Protein AF-X0UYY8-F1 (afdb_monomer_lite)

Structure (mmCIF, N/CA/C/O backbone):
data_AF-X0UYY8-F1
#
_entry.id   AF-X0UYY8-F1
#
loop_
_atom_site.group_PDB
_atom_site.id
_atom_site.type_symbol
_atom_site.label_atom_id
_atom_site.label_alt_id
_atom_site.label_comp_id
_atom_site.label_asym_id
_atom_site.label_entity_id
_atom_site.label_seq_id
_atom_site.pdbx_PDB_ins_code
_atom_site.Cartn_x
_atom_site.Cartn_y
_atom_site.Cartn_z
_atom_site.occupancy
_atom_site.B_iso_or_equiv
_atom_site.auth_seq_id
_atom_site.auth_comp_id
_atom_site.auth_asym_id
_atom_site.auth_atom_id
_atom_site.pdbx_PDB_model_num
ATOM 1 N N . MET A 1 1 ? -47.493 -19.618 32.510 1.00 42.22 1 MET A N 1
ATOM 2 C CA . MET A 1 1 ? -47.619 -18.717 31.344 1.00 42.22 1 MET A CA 1
ATOM 3 C C . MET A 1 1 ? -46.203 -18.379 30.914 1.00 42.22 1 MET A C 1
ATOM 5 O O . MET A 1 1 ? -45.482 -17.800 31.711 1.00 42.22 1 MET A O 1
ATOM 9 N N . SER A 1 2 ? -45.752 -18.868 29.759 1.00 56.03 2 SER A N 1
ATOM 10 C CA . SER A 1 2 ? -44.384 -18.627 29.278 1.00 56.03 2 SER A CA 1
ATOM 11 C C . SER A 1 2 ? -44.437 -17.535 28.218 1.00 56.03 2 SER A C 1
ATOM 13 O O . SER A 1 2 ? -45.177 -17.658 27.242 1.00 56.03 2 SER A O 1
ATOM 15 N N . TRP A 1 3 ? -43.714 -16.443 28.449 1.00 45.22 3 TRP A N 1
ATOM 16 C CA . TRP A 1 3 ? -43.600 -15.343 27.501 1.00 45.22 3 TRP A CA 1
ATOM 17 C C . TRP A 1 3 ? -42.562 -15.702 26.429 1.00 45.22 3 TRP A C 1
ATOM 19 O O . TRP A 1 3 ? -41.436 -16.068 26.757 1.00 45.22 3 TRP A O 1
ATOM 29 N N . LYS A 1 4 ? -42.953 -15.614 25.152 1.00 62.59 4 LYS A N 1
ATOM 30 C CA . LYS A 1 4 ? -42.094 -15.823 23.973 1.00 62.59 4 LYS A CA 1
ATOM 31 C C . LYS A 1 4 ? -41.938 -14.522 23.176 1.00 62.59 4 LYS A C 1
ATOM 33 O O . LYS A 1 4 ? -42.319 -14.467 22.012 1.00 62.59 4 LYS A O 1
ATOM 38 N N . GLY A 1 5 ? -41.450 -13.451 23.792 1.00 61.03 5 GLY A N 1
ATOM 39 C CA . GLY A 1 5 ? -41.101 -12.251 23.032 1.00 61.03 5 GLY A CA 1
ATOM 40 C C . GLY A 1 5 ? -39.649 -12.304 22.571 1.00 61.03 5 GLY A C 1
ATOM 41 O O . GLY A 1 5 ? -38.746 -12.581 23.357 1.00 61.03 5 GLY A O 1
ATOM 42 N N . GLN A 1 6 ? -39.426 -12.050 21.285 1.00 68.81 6 GLN A N 1
ATOM 43 C CA . GLN A 1 6 ? -38.096 -11.782 20.746 1.00 68.81 6 GLN A CA 1
ATOM 44 C C . GLN A 1 6 ? -37.799 -10.289 20.950 1.00 68.81 6 GLN A C 1
ATOM 46 O O . GLN A 1 6 ? -38.683 -9.451 20.765 1.00 68.81 6 GLN A O 1
ATOM 51 N N . MET A 1 7 ? -36.586 -9.948 21.392 1.00 58.44 7 MET A N 1
ATOM 52 C CA . MET A 1 7 ? -36.195 -8.561 21.668 1.00 58.44 7 MET A CA 1
ATOM 53 C C . MET A 1 7 ? -36.307 -7.705 20.395 1.00 58.44 7 MET A C 1
ATOM 55 O O . MET A 1 7 ? -35.669 -8.006 19.392 1.00 58.44 7 MET A O 1
ATOM 59 N N . LEU A 1 8 ? -37.117 -6.640 20.441 1.00 65.12 8 LEU A N 1
ATOM 60 C CA . LEU A 1 8 ? -37.419 -5.778 19.285 1.00 65.12 8 LEU A CA 1
ATOM 61 C C . LEU A 1 8 ? -36.388 -4.648 19.077 1.00 65.12 8 LEU A C 1
ATOM 63 O O . LEU A 1 8 ? -36.390 -4.008 18.030 1.00 65.12 8 LEU A O 1
ATOM 67 N N . ARG A 1 9 ? -35.514 -4.362 20.055 1.00 56.19 9 ARG A N 1
ATOM 68 C CA . ARG A 1 9 ? -34.567 -3.236 19.971 1.00 56.19 9 ARG A CA 1
ATOM 69 C C . ARG A 1 9 ? -33.279 -3.493 20.759 1.00 56.19 9 ARG A C 1
ATOM 71 O O . ARG A 1 9 ? -33.345 -3.835 21.936 1.00 56.19 9 ARG A O 1
ATOM 78 N N . ALA A 1 10 ? -32.133 -3.278 20.110 1.00 62.09 10 ALA A N 1
ATOM 79 C CA . ALA A 1 10 ? -30.828 -3.144 20.757 1.00 62.09 10 ALA A CA 1
ATOM 80 C C . ALA A 1 10 ? -30.657 -1.698 21.256 1.00 62.09 10 ALA A C 1
ATOM 82 O O . ALA A 1 10 ? -30.956 -0.749 20.523 1.00 62.09 10 ALA A O 1
ATOM 83 N N . GLY A 1 11 ? -30.245 -1.527 22.512 1.00 57.03 11 GLY A N 1
ATOM 84 C CA . GLY A 1 11 ? -29.899 -0.224 23.073 1.00 57.03 11 GLY A CA 1
ATOM 85 C C . GLY A 1 11 ? -28.464 0.125 22.701 1.00 57.03 11 GLY A C 1
ATOM 86 O O . GLY A 1 11 ? -27.551 -0.609 23.052 1.00 57.03 11 GLY A O 1
ATOM 87 N N . ILE A 1 12 ? -28.279 1.224 21.977 1.00 67.38 12 ILE A N 1
ATOM 88 C CA . ILE A 1 12 ? -26.996 1.927 21.921 1.00 67.38 12 ILE A CA 1
ATOM 89 C C . ILE A 1 12 ? -27.052 2.894 23.104 1.00 67.38 12 ILE A C 1
ATOM 91 O O . ILE A 1 12 ? -28.048 3.618 23.223 1.00 67.38 12 ILE A O 1
ATOM 95 N N . ASP A 1 13 ? -26.084 2.826 24.021 1.00 60.22 13 ASP A N 1
ATOM 96 C CA . ASP A 1 13 ? -26.092 3.689 25.203 1.00 60.22 13 ASP A CA 1
ATOM 97 C C . ASP A 1 13 ? -26.023 5.176 24.806 1.00 60.22 13 ASP A C 1
ATOM 99 O O . ASP A 1 13 ? -25.594 5.558 23.714 1.00 60.22 13 ASP A O 1
ATOM 103 N N . THR A 1 14 ? -26.525 6.039 25.684 1.00 56.25 14 THR A N 1
ATOM 104 C CA . THR A 1 14 ? -26.631 7.481 25.423 1.00 56.25 14 THR A CA 1
ATOM 105 C C . THR A 1 14 ? -25.316 8.227 25.677 1.00 56.25 14 THR A C 1
ATOM 107 O O . THR A 1 14 ? -25.264 9.439 25.469 1.00 56.25 14 THR A O 1
ATOM 110 N N . ASP A 1 15 ? -24.272 7.540 26.155 1.00 63.81 15 ASP A N 1
ATOM 111 C CA . ASP A 1 15 ? -22.947 8.124 26.400 1.00 63.81 15 ASP A CA 1
ATOM 112 C C . ASP A 1 15 ? -21.939 7.847 25.265 1.00 63.81 15 ASP A C 1
ATOM 114 O O . ASP A 1 15 ? -20.842 8.426 25.244 1.00 63.81 15 ASP A O 1
ATOM 118 N N . GLY A 1 16 ? -22.372 7.056 24.278 1.00 53.47 16 GLY A N 1
ATOM 119 C CA . GLY A 1 16 ? -21.764 6.890 22.968 1.00 53.47 16 GLY A CA 1
ATOM 120 C C . GLY A 1 16 ? -20.568 5.950 22.956 1.00 53.47 16 GLY A C 1
ATOM 121 O O . GLY A 1 16 ? -19.786 6.020 22.006 1.00 53.47 16 GLY A O 1
ATOM 122 N N . LYS A 1 17 ? -20.373 5.121 23.992 1.00 57.91 17 LYS A N 1
ATOM 123 C CA . LYS A 1 17 ? -19.163 4.292 24.100 1.00 57.91 17 LYS A CA 1
ATOM 124 C C . LYS A 1 17 ? -19.394 2.793 24.017 1.00 57.91 17 LYS A C 1
ATOM 126 O O . LYS A 1 17 ? -18.451 2.116 23.610 1.00 57.91 17 LYS A O 1
ATOM 131 N N . ASN A 1 18 ? -20.587 2.269 24.304 1.00 56.88 18 ASN A N 1
ATOM 132 C CA . ASN A 1 18 ? -20.822 0.827 24.223 1.00 56.88 18 ASN A CA 1
ATOM 133 C C . ASN A 1 18 ? -22.022 0.446 23.348 1.00 56.88 18 ASN A C 1
ATOM 135 O O . ASN A 1 18 ? -23.071 1.093 23.304 1.00 56.88 18 ASN A O 1
ATOM 139 N N . PHE A 1 19 ? -21.851 -0.673 22.647 1.00 71.94 19 PHE A N 1
ATOM 140 C CA . PHE A 1 19 ? -22.938 -1.429 22.043 1.00 71.94 19 PHE A CA 1
ATOM 141 C C . PHE A 1 19 ? -23.163 -2.670 22.913 1.00 71.94 19 PHE A C 1
ATOM 143 O O . PHE A 1 19 ? -22.381 -3.621 22.854 1.00 71.94 19 PHE A O 1
ATOM 150 N N . ASP A 1 20 ? -24.204 -2.660 23.745 1.00 65.56 20 ASP A N 1
ATOM 151 C CA . ASP A 1 20 ? -24.476 -3.755 24.678 1.00 65.56 20 ASP A CA 1
ATOM 152 C C . ASP A 1 20 ? -25.208 -4.905 23.974 1.00 65.56 20 ASP A C 1
ATOM 154 O O . ASP A 1 20 ? -26.330 -4.749 23.483 1.00 65.56 20 ASP A O 1
ATOM 158 N N . VAL A 1 21 ? -24.604 -6.098 23.956 1.00 65.38 21 VAL A N 1
ATOM 159 C CA . VAL A 1 21 ? -25.269 -7.319 23.478 1.00 65.38 21 VAL A CA 1
ATOM 160 C C . VAL A 1 21 ? -25.646 -8.211 24.651 1.00 65.38 21 VAL A C 1
ATOM 162 O O . VAL A 1 21 ? -24.799 -8.871 25.250 1.00 65.38 21 VAL A O 1
ATOM 165 N N . PHE A 1 22 ? -26.943 -8.289 24.952 1.00 55.62 22 PHE A N 1
ATOM 166 C CA . PHE A 1 22 ? -27.465 -9.251 25.920 1.00 55.62 22 PHE A CA 1
ATOM 167 C C . PHE A 1 22 ? -27.686 -10.608 25.243 1.00 55.62 22 PHE A C 1
ATOM 169 O O . PHE A 1 22 ? -28.596 -10.772 24.433 1.00 55.62 22 PHE A O 1
ATOM 176 N N . ASN A 1 23 ? -26.862 -11.592 25.613 1.00 58.31 23 ASN A N 1
ATOM 177 C CA . ASN A 1 23 ? -27.026 -13.009 25.267 1.00 58.31 23 ASN A CA 1
ATOM 178 C C . ASN A 1 23 ? -27.013 -13.334 23.749 1.00 58.31 23 ASN A C 1
ATOM 180 O O . ASN A 1 23 ? -27.743 -14.218 23.298 1.00 58.31 23 ASN A O 1
ATOM 184 N N . GLY A 1 24 ? -26.179 -12.634 22.967 1.00 63.78 24 GLY A N 1
ATOM 185 C CA . GLY A 1 24 ? -25.983 -12.843 21.524 1.00 63.78 24 GLY A CA 1
ATOM 186 C C . GLY A 1 24 ? -24.586 -12.422 21.038 1.00 63.78 24 GLY A C 1
ATOM 187 O O . GLY A 1 24 ? -23.750 -12.010 21.840 1.00 63.78 24 GLY A O 1
ATOM 188 N N . ASN A 1 25 ? -24.330 -12.506 19.726 1.00 70.75 25 ASN A N 1
ATOM 189 C CA . ASN A 1 25 ? -23.074 -12.049 19.118 1.00 70.75 25 ASN A CA 1
ATOM 190 C C . ASN A 1 25 ? -23.149 -10.566 18.728 1.00 70.75 25 ASN A C 1
ATOM 192 O O . ASN A 1 25 ? -24.075 -10.151 18.031 1.00 70.75 25 ASN A O 1
ATOM 196 N N . LEU A 1 26 ? -22.131 -9.793 19.111 1.00 75.62 26 LEU A N 1
ATOM 197 C CA . LEU A 1 26 ? -21.868 -8.465 18.562 1.00 75.62 26 LEU A CA 1
ATOM 198 C C . LEU A 1 26 ? -21.110 -8.597 17.239 1.00 75.62 26 LEU A C 1
ATOM 200 O O . LEU A 1 26 ? -19.988 -9.095 17.224 1.00 75.62 26 LEU A O 1
ATOM 204 N N . THR A 1 27 ? -21.696 -8.134 16.135 1.00 63.59 27 THR A N 1
ATOM 205 C CA . THR A 1 27 ? -21.006 -8.028 14.842 1.00 63.59 27 THR A CA 1
ATOM 206 C C . THR A 1 27 ? -20.941 -6.569 14.410 1.00 63.59 27 THR A C 1
ATOM 208 O O . THR A 1 27 ? -21.966 -5.986 14.056 1.00 63.59 27 THR A O 1
ATOM 211 N N . ALA A 1 28 ? -19.747 -5.979 14.422 1.00 67.75 28 ALA A N 1
ATOM 212 C CA . ALA A 1 28 ? -19.514 -4.662 13.845 1.00 67.75 28 ALA A CA 1
ATOM 213 C C . ALA A 1 28 ? -19.029 -4.830 12.397 1.00 67.75 28 ALA A C 1
ATOM 215 O O . ALA A 1 28 ? -17.901 -5.257 12.158 1.00 67.75 28 ALA A O 1
ATOM 216 N N . ASN A 1 29 ? -19.892 -4.514 11.431 1.00 64.69 29 ASN A N 1
ATOM 217 C CA . ASN A 1 29 ? -19.507 -4.433 10.024 1.00 64.69 29 ASN A CA 1
ATOM 218 C C . ASN A 1 29 ? -19.055 -2.998 9.734 1.00 64.69 29 ASN A C 1
ATOM 220 O O . ASN A 1 29 ? -19.806 -2.066 10.009 1.00 64.69 29 ASN A O 1
ATOM 224 N N . ASN A 1 30 ? -17.862 -2.837 9.152 1.00 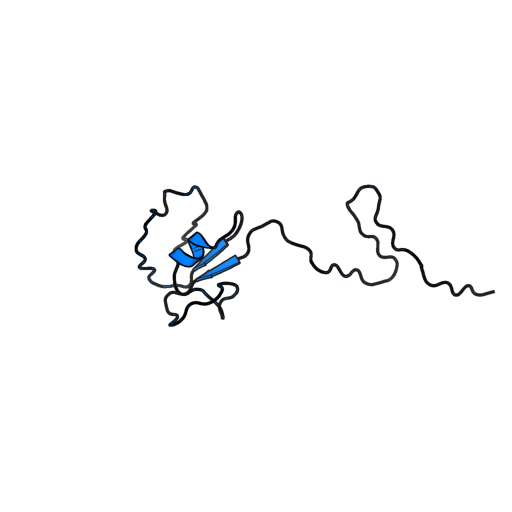57.78 30 ASN A N 1
ATOM 225 C CA . ASN A 1 30 ? -17.308 -1.549 8.712 1.00 57.78 30 ASN A CA 1
ATOM 226 C C . ASN A 1 30 ? -16.813 -0.600 9.829 1.00 57.78 30 ASN A C 1
ATOM 228 O O . ASN A 1 30 ? -17.086 0.599 9.806 1.00 57.78 30 ASN A O 1
ATOM 232 N N . VAL A 1 31 ? -16.057 -1.118 10.803 1.00 76.19 31 VAL A N 1
ATOM 233 C CA . VAL A 1 31 ? -15.272 -0.260 11.710 1.00 76.19 31 VAL A CA 1
ATOM 234 C C . VAL A 1 31 ? -14.058 0.264 10.940 1.00 76.19 31 VAL A C 1
ATOM 236 O O . VAL A 1 31 ? -13.083 -0.462 10.753 1.00 76.19 31 VAL A O 1
ATOM 239 N N . ALA A 1 32 ? -14.127 1.507 10.464 1.00 66.12 32 ALA A N 1
ATOM 240 C CA . ALA A 1 32 ? -12.986 2.170 9.844 1.00 66.12 32 ALA A CA 1
ATOM 241 C C . ALA A 1 32 ? -11.964 2.535 10.929 1.00 66.12 32 ALA A C 1
ATOM 243 O O . ALA A 1 32 ? -12.273 3.290 11.853 1.00 66.12 32 ALA A O 1
ATOM 244 N N . ALA A 1 33 ? -10.749 1.994 10.837 1.00 63.97 33 ALA A N 1
ATOM 245 C CA . ALA A 1 33 ? -9.648 2.500 11.643 1.00 63.97 33 ALA A CA 1
ATOM 246 C C . ALA A 1 33 ? -9.246 3.882 11.087 1.00 63.97 33 ALA A C 1
ATOM 248 O O . ALA A 1 33 ? -9.057 4.000 9.880 1.00 63.97 33 ALA A O 1
ATOM 249 N N . PRO A 1 34 ? -9.105 4.925 11.923 1.00 62.38 34 PRO A N 1
ATOM 250 C CA . PRO A 1 34 ? -8.795 6.292 11.485 1.00 62.38 34 PRO A CA 1
ATOM 251 C C . PRO A 1 34 ? -7.327 6.487 11.064 1.00 62.38 34 PRO A C 1
ATOM 253 O O . PRO A 1 34 ? -6.865 7.619 10.959 1.00 62.38 34 PRO A O 1
ATOM 256 N N . PHE A 1 35 ? -6.575 5.401 10.890 1.00 65.56 35 PHE A N 1
ATOM 257 C CA . PHE A 1 35 ? -5.173 5.435 10.500 1.00 65.56 35 PHE A CA 1
ATOM 258 C C . PHE A 1 35 ? -5.068 4.968 9.054 1.00 65.56 35 PHE A C 1
ATOM 260 O O . PHE A 1 35 ? -5.725 3.988 8.694 1.00 65.56 35 PHE A O 1
ATOM 267 N N . GLY A 1 36 ? -4.240 5.650 8.257 1.00 69.81 36 GLY A N 1
ATOM 268 C CA . GLY A 1 36 ? -3.908 5.203 6.909 1.00 69.81 36 GLY A CA 1
ATOM 269 C C . GLY A 1 36 ? -3.520 3.723 6.890 1.00 69.81 36 GLY A C 1
ATOM 270 O O . GLY A 1 36 ? -2.929 3.199 7.839 1.00 69.81 36 GLY A O 1
ATOM 271 N N . GLY A 1 37 ? -3.903 3.032 5.819 1.00 81.12 37 GLY A N 1
ATOM 272 C CA . GLY A 1 37 ? -3.617 1.611 5.653 1.00 81.12 37 GLY A CA 1
ATOM 273 C C . GLY A 1 37 ? -2.117 1.300 5.614 1.00 81.12 37 GLY A C 1
ATOM 274 O O . GLY A 1 37 ? -1.273 2.170 5.381 1.00 81.12 37 GLY A O 1
ATOM 275 N N . ASP A 1 38 ? -1.788 0.029 5.829 1.00 89.19 38 ASP A N 1
ATOM 276 C CA . ASP A 1 38 ? -0.438 -0.478 5.602 1.00 89.19 38 ASP A CA 1
ATOM 277 C C . ASP A 1 38 ? -0.225 -0.712 4.101 1.00 89.19 38 ASP A C 1
ATOM 279 O O . ASP A 1 38 ? -1.008 -1.423 3.468 1.00 89.19 38 ASP A O 1
ATOM 283 N N . LEU A 1 39 ? 0.849 -0.145 3.549 1.00 90.94 39 LEU A N 1
ATOM 284 C CA . LEU A 1 39 ? 1.299 -0.393 2.182 1.00 90.94 39 LEU A CA 1
ATOM 285 C C . LEU A 1 39 ? 2.543 -1.281 2.167 1.00 90.94 39 LEU A C 1
ATOM 287 O O . LEU A 1 39 ? 3.438 -1.137 2.998 1.00 90.94 39 LEU A O 1
ATOM 291 N N . TYR A 1 40 ? 2.622 -2.183 1.194 1.00 91.62 40 TYR A N 1
ATOM 292 C CA . TYR A 1 40 ? 3.737 -3.109 1.004 1.00 91.62 40 TYR A CA 1
ATOM 293 C C . TYR A 1 40 ? 4.440 -2.834 -0.323 1.00 91.62 40 TYR A C 1
ATOM 295 O O . TYR A 1 40 ? 3.785 -2.733 -1.360 1.00 91.62 40 TYR A O 1
ATOM 303 N N . VAL A 1 41 ? 5.773 -2.775 -0.304 1.00 90.69 41 VAL A N 1
ATOM 304 C CA . VAL A 1 41 ? 6.605 -2.501 -1.484 1.00 90.69 41 VAL A CA 1
ATOM 305 C C . VAL A 1 41 ? 7.653 -3.591 -1.658 1.00 90.69 41 VAL A C 1
ATOM 307 O O . VAL A 1 41 ? 8.322 -3.991 -0.704 1.00 90.69 41 VAL A O 1
ATOM 310 N N . ASN A 1 42 ? 7.812 -4.076 -2.887 1.00 90.25 42 ASN A N 1
ATOM 311 C CA . ASN A 1 42 ? 8.826 -5.050 -3.254 1.00 90.25 42 ASN A CA 1
ATOM 312 C C . ASN A 1 42 ? 9.420 -4.738 -4.646 1.00 90.25 42 ASN A C 1
ATOM 314 O O . ASN A 1 42 ? 8.772 -5.006 -5.660 1.00 90.25 42 ASN A O 1
ATOM 318 N N . PRO A 1 43 ? 10.680 -4.267 -4.716 1.00 84.06 43 PRO A N 1
ATOM 319 C CA . PRO A 1 43 ? 11.308 -3.819 -5.957 1.00 84.06 43 PRO A CA 1
ATOM 320 C C . PRO A 1 43 ? 11.690 -4.982 -6.879 1.00 84.06 43 PRO A C 1
ATOM 322 O O . PRO A 1 43 ? 11.984 -4.777 -8.051 1.00 84.06 43 PRO A O 1
ATOM 325 N N . ALA A 1 44 ? 11.690 -6.221 -6.375 1.00 85.69 44 ALA A N 1
ATOM 326 C CA . ALA A 1 44 ? 11.953 -7.408 -7.182 1.00 85.69 44 ALA A CA 1
ATOM 327 C C . ALA A 1 44 ? 10.722 -7.866 -7.986 1.00 85.69 44 ALA A C 1
ATOM 329 O O . ALA A 1 44 ? 10.813 -8.831 -8.750 1.00 85.69 44 ALA A O 1
ATOM 330 N N . ARG A 1 45 ? 9.558 -7.224 -7.812 1.00 85.62 45 ARG A N 1
ATOM 331 C CA . ARG A 1 45 ? 8.357 -7.567 -8.577 1.00 85.62 45 ARG A CA 1
ATOM 332 C C . ARG A 1 45 ? 8.416 -7.013 -9.990 1.00 85.62 45 ARG A C 1
ATOM 334 O O . ARG A 1 45 ? 8.827 -5.886 -10.233 1.00 85.62 45 ARG A O 1
ATOM 341 N N . SER A 1 46 ? 7.904 -7.808 -10.922 1.00 84.25 46 SER A N 1
ATOM 342 C CA . SER A 1 46 ? 7.804 -7.434 -12.334 1.00 84.25 46 SER A CA 1
ATOM 343 C C . SER A 1 46 ? 6.561 -6.598 -12.665 1.00 84.25 46 SER A C 1
ATOM 345 O O . SER A 1 46 ? 6.431 -6.156 -13.801 1.00 84.25 46 SER A O 1
ATOM 347 N N . TYR A 1 47 ? 5.638 -6.415 -11.716 1.00 83.19 47 TYR A N 1
ATOM 348 C CA . TYR A 1 47 ? 4.386 -5.684 -11.910 1.00 83.19 47 TYR A CA 1
ATOM 349 C C . TYR A 1 47 ? 4.012 -4.882 -10.667 1.00 83.19 47 TYR A C 1
ATOM 351 O O . TYR A 1 47 ? 4.409 -5.245 -9.557 1.00 83.19 47 TYR A O 1
ATOM 359 N N . ASP A 1 48 ? 3.232 -3.826 -10.878 1.00 85.31 48 ASP A N 1
ATOM 360 C CA . ASP A 1 48 ? 2.736 -2.957 -9.818 1.00 85.31 48 ASP A CA 1
ATOM 361 C C . ASP A 1 48 ? 1.412 -3.490 -9.248 1.00 85.31 48 ASP A C 1
ATOM 363 O O . ASP A 1 48 ? 0.492 -3.828 -9.998 1.00 85.31 48 ASP A O 1
ATOM 367 N N . GLY A 1 49 ? 1.361 -3.647 -7.927 1.00 89.62 49 GLY A N 1
ATOM 368 C CA . GLY A 1 49 ? 0.200 -4.134 -7.176 1.00 89.62 49 GLY A CA 1
ATOM 369 C C . GLY A 1 49 ? -0.440 -3.018 -6.356 1.00 89.62 49 GLY A C 1
ATOM 370 O O . GLY A 1 49 ? 0.138 -1.948 -6.209 1.00 89.62 49 GLY A O 1
ATOM 371 N N . ALA A 1 50 ? -1.616 -3.252 -5.769 1.00 89.31 50 ALA A N 1
ATOM 372 C CA . ALA A 1 50 ? -2.313 -2.210 -5.002 1.00 89.31 50 ALA A CA 1
ATOM 373 C C . ALA A 1 50 ? -1.682 -1.921 -3.623 1.00 89.31 50 ALA A C 1
ATOM 375 O O . ALA A 1 50 ? -2.162 -1.068 -2.882 1.00 89.31 50 ALA A O 1
ATOM 376 N N . GLY A 1 51 ? -0.631 -2.645 -3.240 1.00 91.38 51 GLY A N 1
ATOM 377 C CA . GLY A 1 51 ? 0.128 -2.443 -2.011 1.00 91.38 51 GLY A CA 1
ATOM 378 C C . GLY A 1 51 ? -0.565 -2.943 -0.749 1.00 91.38 51 GLY A C 1
ATOM 379 O O . GLY A 1 51 ? -0.039 -2.721 0.328 1.00 91.38 51 GLY A O 1
ATOM 380 N N . THR A 1 52 ? -1.699 -3.642 -0.837 1.00 90.69 52 THR A N 1
ATOM 381 C CA . THR A 1 52 ? -2.501 -4.042 0.342 1.00 90.69 52 THR A CA 1
ATOM 382 C C . THR A 1 52 ? -1.992 -5.294 1.069 1.00 90.69 52 THR A C 1
ATOM 384 O O . THR A 1 52 ? -2.478 -5.647 2.142 1.00 90.69 52 THR A O 1
ATOM 387 N N . SER A 1 53 ? -1.019 -6.003 0.488 1.00 91.56 53 SER A N 1
ATOM 388 C CA . SER A 1 53 ? -0.398 -7.206 1.060 1.00 91.56 53 SER A CA 1
ATOM 389 C C . SER A 1 53 ? 0.945 -7.498 0.388 1.00 91.56 53 SER A C 1
ATOM 391 O O . SER A 1 53 ? 1.222 -6.980 -0.688 1.00 91.56 53 SER A O 1
ATOM 393 N N . TRP A 1 54 ? 1.757 -8.408 0.936 1.00 91.31 54 TRP A N 1
ATOM 394 C CA . TRP A 1 54 ? 2.990 -8.856 0.267 1.00 91.31 54 TRP A CA 1
ATOM 395 C C . TRP A 1 54 ? 2.749 -9.504 -1.106 1.00 91.31 54 TRP A C 1
ATOM 397 O O . TRP A 1 54 ? 3.551 -9.335 -2.024 1.00 91.31 54 TRP A O 1
ATOM 407 N N . THR A 1 55 ? 1.642 -10.236 -1.262 1.00 91.44 55 THR A N 1
ATOM 408 C CA . THR A 1 55 ? 1.234 -10.849 -2.539 1.00 91.44 55 THR A CA 1
ATOM 409 C C . THR A 1 55 ? 0.749 -9.829 -3.563 1.00 91.44 55 THR A C 1
ATOM 411 O O . THR A 1 55 ? 0.702 -10.134 -4.753 1.00 91.44 55 THR A O 1
ATOM 414 N N . ASP A 1 56 ? 0.414 -8.624 -3.114 1.00 91.00 56 ASP A N 1
ATOM 415 C CA . ASP A 1 56 ? -0.045 -7.5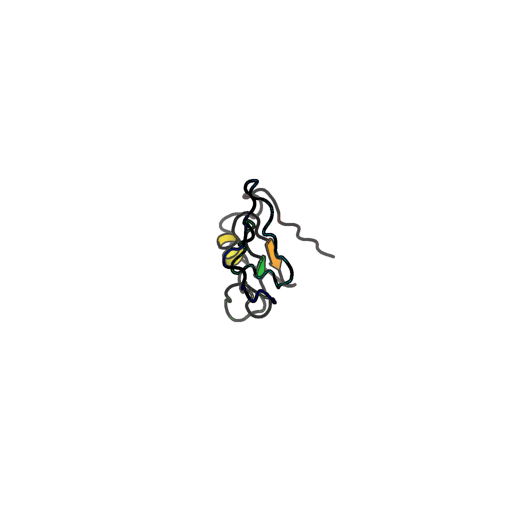09 -3.934 1.00 91.00 56 ASP A CA 1
ATOM 416 C C . ASP A 1 56 ? 0.815 -6.257 -3.704 1.00 91.00 56 ASP A C 1
ATOM 418 O O . ASP A 1 56 ? 0.340 -5.136 -3.794 1.00 91.00 56 ASP A O 1
ATOM 422 N N . ALA A 1 57 ? 2.095 -6.439 -3.370 1.00 91.19 57 ALA A N 1
ATOM 423 C CA . ALA A 1 57 ? 2.994 -5.327 -3.100 1.00 91.19 57 ALA A CA 1
ATOM 424 C C . ALA A 1 57 ? 3.228 -4.478 -4.360 1.00 91.19 57 ALA A C 1
ATOM 426 O O . ALA A 1 57 ? 3.336 -5.026 -5.464 1.00 91.19 57 ALA A O 1
ATOM 427 N N . MET A 1 58 ? 3.358 -3.168 -4.164 1.00 91.81 58 MET A N 1
ATOM 428 C CA . MET A 1 58 ? 3.803 -2.213 -5.181 1.00 91.81 58 MET A CA 1
ATOM 429 C C . MET A 1 58 ? 5.250 -2.516 -5.578 1.00 91.81 58 MET A C 1
ATOM 431 O O . MET A 1 58 ? 6.031 -2.998 -4.751 1.00 91.81 58 MET A O 1
ATOM 435 N N . ASN A 1 59 ? 5.633 -2.248 -6.824 1.00 91.06 59 ASN A N 1
ATOM 436 C CA . ASN A 1 59 ? 7.020 -2.454 -7.269 1.00 91.06 59 ASN A CA 1
ATOM 437 C C . ASN A 1 59 ? 7.901 -1.204 -7.130 1.00 91.06 59 ASN A C 1
ATOM 439 O O . ASN A 1 59 ? 9.121 -1.297 -7.265 1.00 91.06 59 ASN A O 1
ATOM 443 N N . ASP A 1 60 ? 7.295 -0.059 -6.825 1.00 87.12 60 ASP A N 1
ATOM 444 C CA . ASP A 1 60 ? 7.963 1.227 -6.733 1.00 87.12 60 ASP A CA 1
ATOM 445 C C . ASP A 1 60 ? 7.669 1.924 -5.397 1.00 87.12 60 ASP A C 1
ATOM 447 O O . ASP A 1 60 ? 6.529 2.016 -4.939 1.00 87.12 60 ASP A O 1
ATOM 451 N N . LEU A 1 61 ? 8.729 2.427 -4.761 1.00 85.25 61 LEU A N 1
ATOM 452 C CA . LEU A 1 61 ? 8.623 3.104 -3.470 1.00 85.25 61 LEU A CA 1
ATOM 453 C C . LEU A 1 61 ? 8.038 4.512 -3.607 1.00 85.25 61 LEU A C 1
ATOM 455 O O . LEU A 1 61 ? 7.367 4.963 -2.683 1.00 85.25 61 LEU A O 1
ATOM 459 N N . GLN A 1 62 ? 8.271 5.201 -4.729 1.00 84.81 62 GLN A N 1
ATOM 460 C CA . GLN A 1 62 ? 7.712 6.539 -4.935 1.00 84.81 62 GLN A CA 1
ATOM 461 C C . GLN A 1 62 ? 6.184 6.471 -5.022 1.00 84.81 62 GLN A C 1
ATOM 463 O O . GLN A 1 62 ? 5.499 7.216 -4.330 1.00 84.81 62 GLN A O 1
ATOM 468 N N . THR A 1 63 ? 5.660 5.493 -5.755 1.00 85.81 63 THR A N 1
ATOM 469 C CA . THR A 1 63 ? 4.221 5.214 -5.844 1.00 85.81 63 THR A CA 1
ATOM 470 C C . THR A 1 63 ? 3.603 4.962 -4.463 1.00 85.81 63 THR A C 1
ATOM 472 O O . THR A 1 63 ? 2.546 5.503 -4.149 1.00 85.81 63 THR A O 1
ATOM 475 N N . ALA A 1 64 ? 4.284 4.211 -3.592 1.00 86.25 64 ALA A N 1
ATOM 476 C CA . ALA A 1 64 ? 3.817 3.981 -2.225 1.00 86.25 64 ALA A CA 1
ATOM 477 C C . ALA A 1 64 ? 3.866 5.241 -1.344 1.00 86.25 64 ALA A C 1
ATOM 479 O O . ALA A 1 64 ? 2.978 5.443 -0.520 1.00 86.25 64 ALA A O 1
ATOM 480 N N . LEU A 1 65 ? 4.885 6.091 -1.508 1.00 85.69 65 LEU A N 1
ATOM 481 C CA . LEU A 1 65 ? 4.990 7.373 -0.801 1.00 85.69 65 LEU A CA 1
ATOM 482 C C . LEU A 1 65 ? 3.893 8.354 -1.221 1.00 85.69 65 LEU A C 1
ATOM 484 O O . L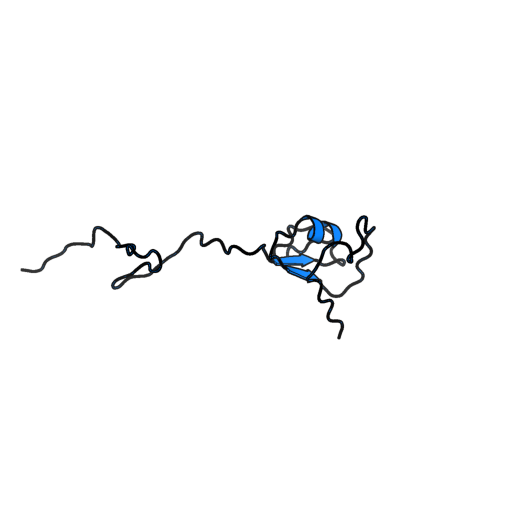EU A 1 65 ? 3.379 9.077 -0.373 1.00 85.69 65 LEU A O 1
ATOM 488 N N . ASP A 1 66 ? 3.526 8.358 -2.500 1.00 84.94 66 ASP A N 1
ATOM 489 C CA . ASP A 1 66 ? 2.459 9.210 -3.025 1.00 84.94 66 ASP A CA 1
ATOM 490 C C . ASP A 1 66 ? 1.063 8.694 -2.628 1.00 84.94 66 ASP A C 1
ATOM 492 O O . ASP A 1 66 ? 0.117 9.475 -2.530 1.00 84.94 66 ASP A O 1
ATOM 496 N N . ALA A 1 67 ? 0.932 7.383 -2.391 1.00 85.50 67 ALA A N 1
ATOM 497 C CA . ALA A 1 67 ? -0.329 6.725 -2.058 1.00 85.50 67 ALA A CA 1
ATOM 498 C C . ALA A 1 67 ? -0.602 6.589 -0.550 1.00 85.50 67 ALA A C 1
ATOM 500 O O . ALA A 1 67 ? -1.757 6.401 -0.166 1.00 85.50 67 ALA A O 1
ATOM 501 N N . VAL A 1 68 ? 0.424 6.622 0.309 1.00 85.50 68 VAL A N 1
ATOM 502 C CA . VAL A 1 68 ? 0.230 6.410 1.750 1.00 85.50 68 VAL A CA 1
ATOM 503 C C . VAL A 1 68 ? -0.558 7.566 2.367 1.00 85.50 68 VAL A C 1
ATOM 505 O O . VAL A 1 68 ? -0.184 8.734 2.276 1.00 85.50 68 VAL A O 1
ATOM 508 N N . GLU A 1 69 ? -1.662 7.231 3.027 1.00 84.19 69 GLU A N 1
ATOM 509 C CA . GLU A 1 69 ? -2.479 8.207 3.744 1.00 84.19 69 GLU A CA 1
ATOM 510 C C . GLU A 1 69 ? -1.855 8.583 5.096 1.00 84.19 69 GLU A C 1
ATOM 512 O O . GLU A 1 69 ? -1.013 7.868 5.653 1.00 84.19 69 GLU A O 1
ATOM 517 N N . GLU A 1 70 ? -2.291 9.710 5.662 1.00 79.06 70 GLU A N 1
ATOM 518 C CA . GLU A 1 70 ? -1.819 10.163 6.969 1.00 79.06 70 G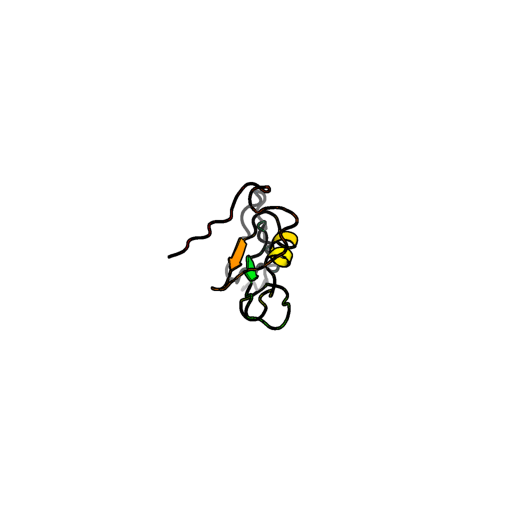LU A CA 1
ATOM 519 C C . GLU A 1 70 ? -2.033 9.084 8.049 1.00 79.06 70 GLU A C 1
ATOM 521 O O . GLU A 1 70 ? -3.094 8.471 8.178 1.00 79.06 70 GLU A O 1
ATOM 526 N N . GLY A 1 71 ? -0.986 8.822 8.835 1.00 77.62 71 GLY A N 1
ATOM 527 C CA . GLY A 1 71 ? -0.992 7.759 9.843 1.00 77.62 71 GLY A CA 1
ATOM 528 C C . GLY A 1 71 ? -0.729 6.349 9.300 1.00 77.62 71 GLY A C 1
ATOM 529 O O . GLY A 1 71 ? -0.617 5.429 10.111 1.00 77.62 71 GLY A O 1
ATOM 530 N N . GLY A 1 72 ? -0.575 6.187 7.983 1.00 83.50 72 GLY A N 1
ATOM 531 C CA . GLY A 1 72 ? -0.203 4.929 7.342 1.00 83.50 72 GLY A CA 1
ATOM 532 C C . GLY A 1 72 ? 1.266 4.547 7.507 1.00 83.50 72 GLY A C 1
ATOM 533 O O . GLY A 1 72 ? 2.109 5.326 7.967 1.00 83.50 72 GLY A O 1
ATOM 534 N N . ARG A 1 73 ? 1.573 3.297 7.149 1.00 87.62 73 ARG A N 1
ATOM 535 C CA . ARG A 1 73 ? 2.923 2.717 7.221 1.00 87.62 73 ARG A CA 1
ATOM 536 C C . ARG A 1 73 ? 3.280 2.082 5.889 1.00 87.62 73 ARG A C 1
ATOM 538 O O . ARG A 1 73 ? 2.430 1.476 5.249 1.00 87.62 73 ARG A O 1
ATOM 545 N N . ILE A 1 74 ? 4.552 2.168 5.515 1.00 89.44 74 ILE A N 1
ATOM 546 C CA . ILE A 1 74 ? 5.090 1.492 4.333 1.00 89.44 74 ILE A CA 1
ATOM 547 C C . ILE A 1 74 ? 6.067 0.410 4.796 1.00 89.44 74 ILE A C 1
ATOM 549 O O . ILE A 1 74 ? 7.037 0.698 5.499 1.00 89.44 74 ILE A O 1
ATOM 553 N N . PHE A 1 75 ? 5.812 -0.833 4.399 1.00 89.50 75 PHE A N 1
ATOM 554 C CA . PHE A 1 75 ? 6.675 -1.985 4.625 1.00 89.50 75 PHE A CA 1
ATOM 555 C C . PHE A 1 75 ? 7.457 -2.307 3.356 1.00 89.50 75 PHE A C 1
ATOM 557 O O . PHE A 1 75 ? 6.886 -2.645 2.321 1.00 89.50 75 PHE A O 1
ATOM 564 N N . CYS A 1 76 ? 8.779 -2.244 3.454 1.00 87.38 76 CYS A N 1
ATOM 565 C C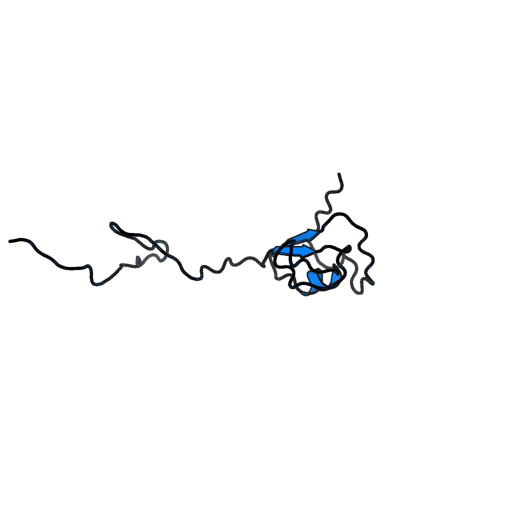A . CYS A 1 76 ? 9.681 -2.464 2.331 1.00 87.38 76 CYS A CA 1
ATOM 566 C C . CYS A 1 76 ? 10.306 -3.861 2.408 1.00 87.38 76 CYS A C 1
ATOM 568 O O . CYS A 1 76 ? 10.888 -4.230 3.429 1.00 87.38 76 CYS A O 1
ATOM 570 N N . ALA A 1 77 ? 10.224 -4.635 1.325 1.00 86.25 77 ALA A N 1
ATOM 571 C CA . ALA A 1 77 ? 11.010 -5.855 1.179 1.00 86.25 77 ALA A CA 1
ATOM 572 C C . ALA A 1 77 ? 12.515 -5.522 1.117 1.00 86.25 77 ALA A C 1
ATOM 574 O O . ALA A 1 77 ? 12.890 -4.426 0.683 1.00 86.25 77 ALA A O 1
ATOM 575 N N . PRO A 1 78 ? 13.409 -6.453 1.485 1.00 77.62 78 PRO A N 1
ATOM 576 C CA . PRO A 1 78 ? 14.833 -6.296 1.218 1.00 77.62 78 PRO A CA 1
ATOM 577 C C . PRO A 1 78 ? 15.084 -6.099 -0.282 1.00 77.62 78 PRO A C 1
ATOM 579 O O . PRO A 1 78 ? 14.593 -6.870 -1.105 1.00 77.62 78 PRO A O 1
ATOM 582 N N . GLY A 1 79 ? 15.854 -5.077 -0.647 1.00 72.44 79 GLY A N 1
ATOM 583 C CA . GLY A 1 79 ? 16.149 -4.791 -2.047 1.00 72.44 79 GLY A CA 1
ATOM 584 C C . GLY A 1 79 ? 16.674 -3.379 -2.271 1.00 72.44 79 GLY A C 1
ATOM 585 O O . GLY A 1 79 ? 16.646 -2.536 -1.376 1.00 72.44 79 GLY A O 1
ATOM 586 N N . GLY A 1 80 ? 17.177 -3.137 -3.480 1.00 75.75 80 GLY A N 1
ATOM 587 C CA . GLY A 1 80 ? 17.556 -1.801 -3.924 1.00 75.75 80 GLY A CA 1
ATOM 588 C C . GLY A 1 80 ? 16.334 -1.039 -4.425 1.00 75.75 80 GLY A C 1
ATOM 589 O O . GLY A 1 80 ? 15.656 -1.502 -5.336 1.00 75.75 80 GLY A O 1
ATOM 590 N N . TYR A 1 81 ? 16.083 0.135 -3.853 1.00 78.19 81 TYR A N 1
ATOM 591 C CA . TYR A 1 81 ? 15.035 1.053 -4.294 1.00 78.19 81 TYR A CA 1
ATOM 592 C C . TYR A 1 81 ? 15.688 2.203 -5.056 1.00 78.19 81 TYR A C 1
ATOM 594 O O . TYR A 1 81 ? 16.191 3.164 -4.470 1.00 78.19 81 TYR A O 1
ATOM 602 N N . THR A 1 82 ? 15.754 2.074 -6.378 1.00 66.31 82 THR A N 1
ATOM 603 C CA . THR A 1 82 ? 16.350 3.081 -7.262 1.00 66.31 82 THR A CA 1
ATOM 604 C C . THR A 1 82 ? 15.242 3.891 -7.926 1.00 66.31 82 THR A C 1
ATOM 606 O O . THR A 1 82 ? 14.870 3.621 -9.064 1.00 66.31 82 THR A O 1
ATOM 609 N N . GLY A 1 83 ? 14.684 4.855 -7.194 1.00 63.19 83 GLY A N 1
ATOM 610 C CA . GLY A 1 83 ? 13.725 5.828 -7.721 1.00 63.19 83 GLY A CA 1
ATOM 611 C C . GLY A 1 83 ? 14.397 7.136 -8.149 1.00 63.19 83 GLY A C 1
ATOM 612 O O . GLY A 1 83 ? 15.457 7.503 -7.637 1.00 63.19 83 GLY A O 1
ATOM 613 N N . THR A 1 84 ? 13.764 7.870 -9.068 1.00 55.84 84 THR A N 1
ATOM 614 C CA . THR A 1 84 ? 14.075 9.292 -9.288 1.00 55.84 84 THR A CA 1
ATOM 615 C C . THR A 1 84 ? 13.291 10.085 -8.249 1.00 55.84 84 THR A C 1
ATOM 617 O O . THR A 1 84 ? 12.125 10.399 -8.461 1.00 55.84 84 THR A O 1
ATOM 620 N N . TYR A 1 85 ? 13.892 10.349 -7.090 1.00 55.72 85 TYR A N 1
ATOM 621 C CA . TYR A 1 85 ? 13.214 11.069 -6.010 1.00 55.72 85 TYR A CA 1
ATOM 622 C C . TYR A 1 85 ? 13.011 12.540 -6.415 1.00 55.72 85 TYR A C 1
ATOM 624 O O . TYR A 1 85 ? 13.952 13.331 -6.360 1.00 55.72 85 TYR A O 1
ATOM 632 N N . ALA A 1 86 ? 11.801 12.919 -6.841 1.00 52.53 86 ALA A N 1
ATOM 633 C CA . ALA A 1 86 ? 11.461 14.321 -7.122 1.00 52.53 86 ALA A CA 1
ATOM 634 C C . ALA A 1 86 ? 11.424 15.163 -5.832 1.00 52.53 86 ALA A C 1
ATOM 636 O O . ALA A 1 86 ? 11.726 16.356 -5.844 1.00 52.53 86 ALA A O 1
ATOM 637 N N . THR A 1 87 ? 11.126 14.516 -4.705 1.00 49.66 87 THR A N 1
ATOM 638 C CA . THR A 1 87 ? 11.222 15.077 -3.359 1.00 49.66 87 THR A CA 1
ATOM 639 C C . THR A 1 87 ? 12.150 14.201 -2.522 1.00 49.66 87 THR A C 1
ATOM 641 O O . THR A 1 87 ? 11.847 13.024 -2.314 1.00 49.66 87 THR A O 1
ATOM 644 N N . PRO A 1 88 ? 13.290 14.721 -2.044 1.00 51.50 88 PRO A N 1
ATOM 645 C CA . PRO A 1 88 ? 14.161 13.955 -1.168 1.00 51.50 88 PRO A CA 1
ATOM 646 C C . PRO A 1 88 ? 13.409 13.569 0.116 1.00 51.50 88 PRO A C 1
ATOM 648 O O . PRO A 1 88 ? 12.618 14.346 0.649 1.00 51.50 88 PRO A O 1
ATOM 651 N N . LEU A 1 89 ? 13.679 12.363 0.630 1.00 52.09 89 LEU A N 1
ATOM 652 C CA . LEU A 1 89 ? 13.021 11.750 1.800 1.00 52.09 89 LEU A CA 1
ATOM 653 C C . LEU A 1 89 ? 13.132 12.587 3.098 1.00 52.09 89 LEU A C 1
ATOM 655 O O . LEU A 1 89 ? 12.529 12.263 4.115 1.00 52.09 89 LEU A O 1
ATOM 659 N N . ASN A 1 90 ? 13.909 13.672 3.070 1.00 52.16 90 ASN A N 1
ATOM 660 C CA . ASN A 1 90 ? 14.068 14.637 4.152 1.00 52.16 90 ASN A CA 1
ATOM 661 C C . ASN A 1 90 ? 13.055 15.802 4.115 1.00 52.16 90 ASN A C 1
ATOM 663 O O . ASN A 1 90 ? 13.062 16.611 5.040 1.00 52.16 90 ASN A O 1
ATOM 667 N N . ALA A 1 91 ? 12.215 15.919 3.079 1.00 43.16 91 ALA A N 1
ATOM 668 C CA . ALA A 1 91 ? 11.296 17.049 2.906 1.00 43.16 91 ALA A CA 1
ATOM 669 C C . ALA A 1 91 ? 9.907 16.837 3.540 1.00 43.16 91 ALA A C 1
ATOM 671 O O . ALA A 1 91 ? 9.125 17.782 3.615 1.00 43.16 91 ALA A O 1
ATOM 672 N N . VAL A 1 92 ? 9.608 15.631 4.036 1.00 44.97 92 VAL A N 1
ATOM 673 C CA . VAL A 1 92 ? 8.354 15.314 4.736 1.00 44.97 92 VAL A CA 1
ATOM 674 C C . VAL A 1 92 ? 8.688 14.761 6.123 1.00 44.97 92 VAL A C 1
ATOM 676 O O . VAL A 1 92 ? 9.064 13.605 6.295 1.00 44.97 92 VAL A O 1
ATOM 679 N N . THR A 1 93 ? 8.606 15.601 7.149 1.00 41.62 93 THR A N 1
ATOM 680 C CA . THR A 1 93 ? 8.661 15.163 8.554 1.00 41.62 93 THR A CA 1
ATOM 681 C C . THR A 1 93 ? 7.444 14.291 8.908 1.00 41.62 93 THR A C 1
ATOM 683 O O . THR A 1 93 ? 6.342 14.676 8.526 1.00 41.62 93 THR A O 1
ATOM 686 N N . PRO A 1 94 ? 7.535 13.299 9.821 1.00 49.50 94 PRO A N 1
ATOM 687 C CA . PRO A 1 94 ? 8.620 12.337 10.055 1.00 49.50 94 PRO A CA 1
ATOM 688 C C . PRO A 1 94 ? 8.069 10.906 10.308 1.00 49.50 94 PRO A C 1
ATOM 690 O O . PRO A 1 94 ? 7.293 10.735 11.244 1.00 49.50 94 PRO A O 1
ATOM 693 N N . ARG A 1 95 ? 8.490 9.848 9.584 1.00 41.16 95 ARG A N 1
ATOM 694 C CA . ARG A 1 95 ? 8.325 8.451 10.085 1.00 41.16 95 ARG A CA 1
ATOM 695 C C . ARG A 1 95 ? 9.049 7.316 9.354 1.00 41.16 95 ARG A C 1
ATOM 697 O O . ARG A 1 95 ? 8.724 6.154 9.583 1.00 41.16 95 ARG A O 1
ATOM 704 N N . VAL A 1 96 ? 10.069 7.594 8.543 1.00 45.59 96 VAL A N 1
ATOM 705 C CA . VAL A 1 96 ? 10.864 6.508 7.952 1.00 45.59 96 VAL A CA 1
ATOM 706 C C . VAL A 1 96 ? 11.913 6.029 8.955 1.00 45.59 96 VAL A C 1
ATOM 708 O O . VAL A 1 96 ? 12.971 6.633 9.112 1.00 45.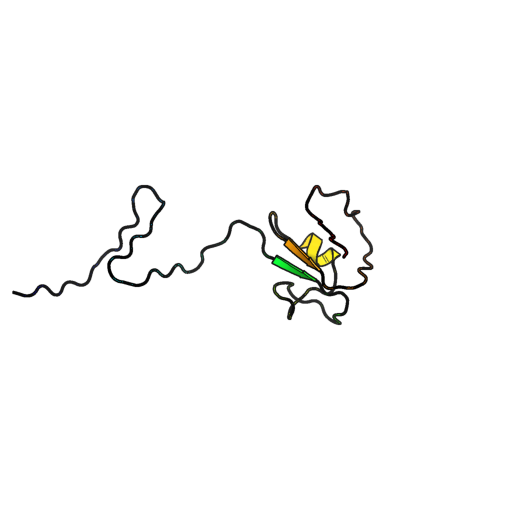59 96 VAL A O 1
ATOM 711 N N . SER A 1 97 ? 11.612 4.931 9.649 1.00 44.47 97 SER A N 1
ATOM 712 C CA . SER A 1 97 ? 12.625 4.130 10.332 1.00 44.47 97 SER A CA 1
ATOM 713 C C . SER A 1 97 ? 13.092 3.035 9.376 1.00 44.47 97 SER A C 1
ATOM 715 O O . SER A 1 97 ? 12.493 1.968 9.285 1.00 44.47 97 SER A O 1
ATOM 717 N N . LEU A 1 98 ? 14.153 3.322 8.621 1.00 40.53 98 LEU A N 1
ATOM 718 C CA . LEU A 1 98 ? 14.929 2.298 7.924 1.00 40.53 98 LEU A CA 1
ATOM 719 C C . LEU A 1 98 ? 15.844 1.638 8.964 1.00 40.53 98 LEU A C 1
ATOM 721 O O . LEU A 1 98 ? 16.976 2.073 9.161 1.00 40.53 98 LEU A O 1
ATOM 725 N N . ILE A 1 99 ? 15.339 0.631 9.682 1.00 39.09 99 ILE A N 1
ATOM 726 C CA . ILE A 1 99 ? 16.191 -0.213 10.530 1.00 39.09 99 ILE A CA 1
ATOM 727 C C . ILE A 1 99 ? 16.858 -1.239 9.615 1.00 39.09 99 ILE A C 1
ATOM 729 O O . ILE A 1 99 ? 16.282 -2.276 9.295 1.00 39.09 99 ILE A O 1
ATOM 733 N N . GLY A 1 100 ? 18.066 -0.910 9.162 1.00 38.56 100 GLY A N 1
ATOM 734 C CA . GLY A 1 100 ? 19.013 -1.919 8.702 1.00 38.56 100 GLY A CA 1
ATOM 735 C C . GLY A 1 100 ? 19.488 -2.732 9.905 1.00 38.56 100 GLY A C 1
ATOM 736 O O . GLY A 1 100 ? 19.809 -2.151 10.944 1.00 38.56 100 GLY A O 1
ATOM 737 N N . HIS A 1 101 ? 19.482 -4.056 9.773 1.00 37.72 101 HIS A N 1
ATOM 738 C CA . HIS A 1 101 ? 20.255 -4.930 10.654 1.00 37.72 101 HIS A CA 1
ATOM 739 C C . HIS A 1 101 ? 21.751 -4.776 10.376 1.00 37.72 101 HIS A C 1
ATOM 741 O O . HIS A 1 101 ? 22.104 -4.596 9.187 1.00 37.72 101 HIS A O 1
#

Organism: NCBI:txid412755

Radius of gyration: 22.55 Å; chains: 1; bounding box: 68×36×44 Å

Foldseek 3Di:
DDDDDDDPDFDDDPVRDDRDDDPDDDDDDDPDDPAWAEFEEELPDPDAFPRNDPVRHGNAPVVVVVPTDHRYYYHYDPDDHDDPCPDPPVPDDDDDDPDDD

Secondary structure (DSSP, 8-state):
----PPP--PPBPTTSS-B--SSS---------SSPPEEEE-TT-SS---SSSGGG-BS-HHHHHHHPPTT-EEEEPSS------SS-TTSS-S-------

Sequence (101 aa):
MSWKGQMLRAGIDTDGKNFDVFNGNLTANNVAAPFGGDLYVNPARSYDGAGTSWTDAMNDLQTALDAVEEGGRIFCAPGGYTGTYATPLNAVTPRVSLIGH

InterPro domains:
  IPR011050 Pectin lyase fold/virulence factor [SSF51126] (31-88)
  IPR012334 Pectin lyase fold [G3DSA:2.160.20.10] (25-97)

pLDDT: mean 70.12, std 16.54, range [37.72, 91.81]